Protein AF-A0A4S8PCB2-F1 (afdb_monomer)

Secondary structure (DSSP, 8-state):
--------TT-PPPPPPTT-EEEEEEEEE-TTS-EEEEEEEEETTTTEEEEE-TTS-EEEEEEEES-GGG-EEEEEE-HHHHHHH-HHHHHHHHHHHHHHHHHHHHHHHHHHHHHS--

Structure (mmCIF, N/CA/C/O backbone):
data_AF-A0A4S8PCB2-F1
#
_entry.id   AF-A0A4S8PCB2-F1
#
loop_
_atom_site.group_PDB
_atom_site.id
_atom_site.type_symbol
_atom_site.label_atom_id
_atom_site.label_alt_id
_atom_site.label_comp_id
_atom_site.label_asym_id
_atom_site.label_entity_id
_atom_site.label_seq_id
_atom_site.pdbx_PDB_ins_code
_atom_site.Cartn_x
_atom_site.Cartn_y
_atom_site.Cartn_z
_atom_site.occupancy
_atom_site.B_iso_or_equiv
_atom_site.auth_seq_id
_atom_site.auth_comp_id
_atom_site.auth_asym_id
_atom_site.auth_atom_id
_atom_site.pdbx_PDB_model_num
ATOM 1 N N . MET A 1 1 ? -25.942 21.942 -29.212 1.00 48.72 1 MET A N 1
ATOM 2 C CA . MET A 1 1 ? -25.807 20.503 -28.904 1.00 48.72 1 MET A CA 1
ATOM 3 C C . MET A 1 1 ? -24.641 20.357 -27.943 1.00 48.72 1 MET A C 1
ATOM 5 O O . MET A 1 1 ? -23.501 20.539 -28.349 1.00 48.72 1 MET A O 1
ATOM 9 N N . THR A 1 2 ? -24.924 20.176 -26.658 1.00 42.53 2 THR A N 1
ATOM 10 C CA . THR A 1 2 ? -23.909 20.111 -25.600 1.00 42.53 2 THR A CA 1
ATOM 11 C C . THR A 1 2 ? -23.266 18.727 -25.647 1.00 42.53 2 THR A C 1
ATOM 13 O O . THR A 1 2 ? -23.921 17.738 -25.335 1.00 42.53 2 THR A O 1
ATOM 16 N N . ARG A 1 3 ? -22.010 18.636 -26.101 1.00 43.94 3 ARG A N 1
ATOM 17 C CA . ARG A 1 3 ? -21.194 17.426 -25.938 1.00 43.94 3 ARG A CA 1
ATOM 18 C C . ARG A 1 3 ? -20.902 17.285 -24.447 1.00 43.94 3 ARG A C 1
ATOM 20 O O . ARG A 1 3 ? -20.067 18.011 -23.916 1.00 43.94 3 ARG A O 1
ATOM 27 N N . THR A 1 4 ? -21.611 16.391 -23.771 1.00 54.56 4 THR A N 1
ATOM 28 C CA . THR A 1 4 ? -21.193 15.870 -22.469 1.00 54.56 4 THR A CA 1
ATOM 29 C C . THR A 1 4 ? -19.792 15.281 -22.658 1.00 54.56 4 THR A C 1
ATOM 31 O O . THR A 1 4 ? -19.622 14.486 -23.588 1.00 54.56 4 THR A O 1
ATOM 34 N N . PRO A 1 5 ? -18.771 15.671 -21.876 1.00 50.31 5 PRO A N 1
ATOM 35 C CA . PRO A 1 5 ? -17.498 14.973 -21.932 1.00 50.31 5 PRO A CA 1
ATOM 36 C C . PRO A 1 5 ? -17.757 13.533 -21.484 1.00 50.31 5 PRO A C 1
ATOM 38 O O . PRO A 1 5 ? -18.141 13.294 -20.340 1.00 50.31 5 PRO A O 1
ATOM 41 N N . SER A 1 6 ? -17.622 12.583 -22.410 1.00 43.44 6 SER A N 1
ATOM 42 C CA . SER A 1 6 ? -17.527 11.168 -22.076 1.00 43.44 6 SER A CA 1
ATOM 43 C C . SER A 1 6 ? -16.349 11.034 -21.126 1.00 43.44 6 SER A C 1
ATOM 45 O O . SER A 1 6 ? -15.215 11.299 -21.520 1.00 43.44 6 SER A O 1
ATOM 47 N N . VAL A 1 7 ? -16.626 10.718 -19.864 1.00 52.31 7 VAL A N 1
ATOM 48 C CA . VAL A 1 7 ? -15.589 10.388 -18.892 1.00 52.31 7 VAL A CA 1
ATOM 49 C C . VAL A 1 7 ? -14.880 9.173 -19.468 1.00 52.31 7 VAL A C 1
ATOM 51 O O . VAL A 1 7 ? -15.485 8.111 -19.626 1.00 52.31 7 VAL A O 1
ATOM 54 N N . ASP A 1 8 ? -13.649 9.391 -19.916 1.00 41.81 8 ASP A N 1
ATOM 55 C CA . ASP A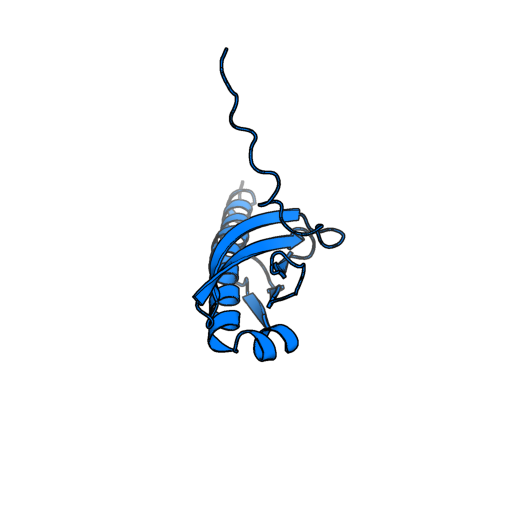 1 8 ? -12.815 8.380 -20.538 1.00 41.81 8 ASP A CA 1
ATOM 56 C C . ASP A 1 8 ? -12.780 7.175 -19.590 1.00 41.81 8 ASP A C 1
ATOM 58 O O . ASP A 1 8 ? -12.291 7.261 -18.465 1.00 41.81 8 ASP A O 1
ATOM 62 N N . SER A 1 9 ? -13.390 6.058 -19.994 1.00 48.94 9 SER A N 1
ATOM 63 C CA . SER A 1 9 ? -13.541 4.851 -19.165 1.00 48.94 9 SER A CA 1
ATOM 64 C C . SER A 1 9 ? -12.214 4.092 -18.997 1.00 48.94 9 SER A C 1
ATOM 66 O O . SER A 1 9 ? -12.191 2.897 -18.715 1.00 48.94 9 SER A O 1
ATOM 68 N N . THR A 1 10 ? -11.093 4.785 -19.192 1.00 53.59 10 THR A N 1
ATOM 69 C CA . THR A 1 10 ? -9.731 4.271 -19.137 1.00 53.59 10 THR A CA 1
ATOM 70 C C . THR A 1 10 ? -9.015 4.614 -17.829 1.00 53.59 10 THR A C 1
ATOM 72 O O . THR A 1 10 ? -7.839 4.303 -17.725 1.00 53.59 10 THR A O 1
ATOM 75 N N . ASP A 1 11 ? -9.674 5.179 -16.812 1.00 59.31 11 ASP A N 1
ATOM 76 C CA . ASP A 1 11 ? -9.097 5.356 -15.458 1.00 59.31 11 ASP A CA 1
ATOM 77 C C . ASP A 1 11 ? -9.791 4.482 -14.395 1.00 59.31 11 ASP A C 1
ATOM 79 O O . ASP A 1 11 ? -9.723 4.753 -13.200 1.00 59.31 11 ASP A O 1
ATOM 83 N N . GLN A 1 12 ? -10.500 3.428 -14.812 1.00 64.12 12 GLN A N 1
ATOM 84 C CA 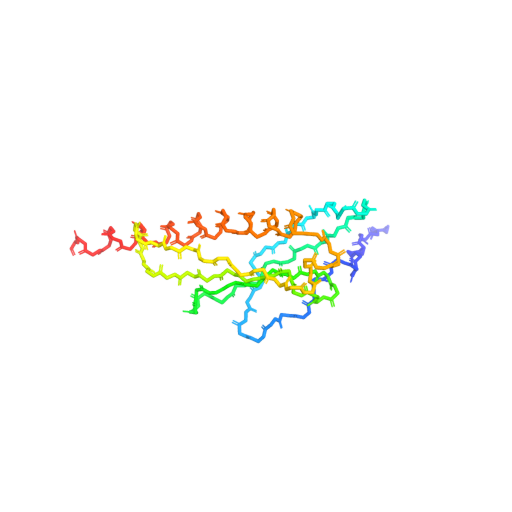. GLN A 1 12 ? -11.146 2.535 -13.855 1.00 64.12 12 GLN A CA 1
ATOM 85 C C . GLN A 1 12 ? -10.084 1.654 -13.168 1.00 64.12 12 GLN A C 1
ATOM 87 O O . GLN A 1 12 ? -9.274 1.034 -13.870 1.00 64.12 12 GLN A O 1
ATOM 92 N N . PRO A 1 13 ? -10.063 1.589 -11.824 1.00 67.94 13 PRO A N 1
ATOM 93 C CA . PRO A 1 13 ? -9.151 0.713 -11.105 1.00 67.94 13 PRO A CA 1
ATOM 94 C C . PRO A 1 13 ? -9.426 -0.763 -11.458 1.00 67.94 13 PRO A C 1
ATOM 96 O O . PRO A 1 13 ? -10.514 -1.086 -11.954 1.00 67.94 13 PRO A O 1
ATOM 99 N N . PRO A 1 14 ? -8.448 -1.664 -11.241 1.00 77.06 14 PRO A N 1
ATOM 100 C CA . PRO A 1 14 ? -8.622 -3.099 -11.431 1.00 77.06 14 PRO A CA 1
ATOM 101 C C . PRO A 1 14 ? -9.827 -3.609 -10.639 1.00 77.06 14 PRO A C 1
ATOM 103 O O . PRO A 1 14 ? -10.331 -2.937 -9.738 1.00 77.06 14 PRO A O 1
ATOM 106 N N . ALA A 1 15 ? -10.287 -4.816 -10.964 1.00 81.81 15 ALA A N 1
ATOM 107 C CA . ALA A 1 15 ? -11.346 -5.440 -10.184 1.00 81.81 15 ALA A CA 1
ATOM 108 C C . ALA A 1 15 ? -10.960 -5.480 -8.686 1.00 81.81 15 ALA A C 1
ATOM 110 O O . ALA A 1 15 ? -9.802 -5.788 -8.377 1.00 81.81 15 ALA A O 1
ATOM 111 N N . PRO A 1 16 ? -11.899 -5.163 -7.773 1.00 83.00 16 PRO A N 1
ATOM 112 C CA . PRO A 1 16 ? -11.660 -5.251 -6.339 1.00 83.00 16 PRO A CA 1
ATOM 113 C C . PRO A 1 16 ? -11.207 -6.663 -5.950 1.00 83.00 16 PRO A C 1
ATOM 115 O O . PRO A 1 16 ? -11.770 -7.640 -6.458 1.00 83.00 16 PRO A O 1
ATOM 118 N N . PRO A 1 17 ? -10.253 -6.794 -5.015 1.00 85.69 17 PRO A N 1
ATOM 119 C CA . PRO A 1 17 ? -10.063 -8.033 -4.274 1.00 85.69 17 PRO A CA 1
ATOM 120 C C . PRO A 1 17 ? -11.359 -8.443 -3.557 1.00 85.69 17 PRO A C 1
ATOM 122 O O . PRO A 1 17 ? -12.172 -7.596 -3.177 1.00 85.69 17 PRO A O 1
ATOM 125 N N . GLU A 1 18 ? -11.561 -9.745 -3.361 1.00 87.19 18 GLU A N 1
ATOM 126 C CA . GLU A 1 18 ? -12.758 -10.260 -2.690 1.00 87.19 18 GLU A CA 1
ATOM 127 C C . GLU A 1 18 ? -12.887 -9.679 -1.272 1.00 87.19 18 GLU A C 1
ATOM 129 O O . GLU A 1 18 ? -11.941 -9.709 -0.487 1.00 87.19 18 GLU A O 1
ATOM 134 N N . GLY A 1 19 ? -14.064 -9.132 -0.951 1.00 87.12 19 GLY A N 1
ATOM 135 C CA . GLY A 1 19 ? -14.342 -8.551 0.366 1.00 87.12 19 GLY A CA 1
ATOM 136 C C . GLY A 1 19 ? -13.678 -7.195 0.641 1.00 87.12 19 GLY A C 1
ATOM 137 O O . GLY A 1 19 ? -13.762 -6.720 1.772 1.00 87.12 19 GLY A O 1
ATOM 138 N N . MET A 1 20 ? -13.049 -6.561 -0.357 1.00 93.12 20 MET A N 1
ATOM 139 C CA . MET A 1 20 ? -12.424 -5.244 -0.211 1.00 93.12 20 MET A CA 1
ATOM 140 C C . MET A 1 20 ? -13.136 -4.165 -1.023 1.00 93.12 20 MET A C 1
ATOM 142 O O . MET A 1 20 ? -13.512 -4.369 -2.176 1.00 93.12 20 MET A O 1
ATOM 146 N N . ASP A 1 21 ? -13.235 -2.976 -0.435 1.00 91.81 21 ASP A N 1
ATOM 147 C CA . ASP A 1 21 ? -13.777 -1.786 -1.085 1.00 91.81 21 ASP A CA 1
ATOM 148 C C . ASP A 1 21 ? -12.654 -0.817 -1.461 1.00 91.81 21 ASP A C 1
ATOM 150 O O . ASP A 1 21 ? -11.648 -0.702 -0.757 1.00 91.81 21 ASP A O 1
ATOM 154 N N . LEU A 1 22 ? -12.823 -0.084 -2.565 1.00 91.31 22 LEU A N 1
ATOM 155 C CA . LEU A 1 22 ? -11.882 0.973 -2.930 1.00 91.31 22 LEU A CA 1
ATOM 156 C C . LEU A 1 22 ? -11.992 2.100 -1.902 1.00 91.31 22 LEU A C 1
ATOM 158 O O . LEU A 1 22 ? -13.038 2.739 -1.788 1.00 91.31 22 LEU A O 1
ATOM 162 N N . ASP A 1 23 ? -10.908 2.379 -1.186 1.00 90.88 23 ASP A N 1
ATOM 163 C CA . ASP A 1 23 ? -10.848 3.528 -0.285 1.00 90.88 23 ASP A CA 1
ATOM 164 C C . ASP A 1 23 ? -10.491 4.803 -1.053 1.00 90.88 23 ASP A C 1
ATOM 166 O O . ASP A 1 23 ? -11.188 5.817 -0.992 1.00 90.88 23 ASP A O 1
ATOM 170 N N . THR A 1 24 ? -9.379 4.762 -1.784 1.00 91.75 24 THR A N 1
ATOM 171 C CA . THR A 1 24 ? -8.851 5.908 -2.524 1.00 91.75 24 THR A CA 1
ATOM 172 C C . THR A 1 24 ? -7.898 5.449 -3.622 1.00 91.75 24 THR A C 1
ATOM 174 O O . THR A 1 24 ? -7.524 4.281 -3.683 1.00 91.75 24 THR A O 1
ATOM 177 N N . GLN A 1 25 ? -7.469 6.373 -4.475 1.00 93.00 25 GLN A N 1
ATOM 178 C CA . GLN A 1 25 ? -6.418 6.136 -5.457 1.00 93.00 25 GLN A CA 1
ATOM 179 C C . GLN A 1 25 ? -5.564 7.393 -5.639 1.00 93.00 25 GLN A C 1
ATOM 181 O O . GLN A 1 25 ? -6.030 8.512 -5.403 1.00 93.00 25 GLN A O 1
ATOM 186 N N . TRP A 1 26 ? -4.305 7.224 -6.037 1.00 94.00 26 TRP A N 1
ATOM 187 C CA . TRP A 1 26 ? -3.417 8.337 -6.381 1.00 94.00 26 TRP A CA 1
ATOM 188 C C . TRP A 1 26 ? -2.517 7.992 -7.561 1.00 94.00 26 TRP A C 1
ATOM 190 O O . TRP A 1 26 ? -2.315 6.830 -7.896 1.00 94.00 26 TRP A O 1
ATOM 200 N N . THR A 1 27 ? -1.947 9.023 -8.176 1.00 93.88 27 THR A N 1
ATOM 201 C CA . THR A 1 27 ? -0.972 8.872 -9.256 1.00 93.88 27 THR A CA 1
ATOM 202 C C . THR A 1 27 ? 0.443 9.093 -8.728 1.00 93.88 27 THR A C 1
ATOM 204 O O . THR A 1 27 ? 0.690 10.069 -8.019 1.00 93.88 27 THR A O 1
ATOM 207 N N . ALA A 1 28 ? 1.378 8.216 -9.094 1.00 92.31 28 ALA A N 1
ATOM 208 C CA . ALA A 1 28 ? 2.802 8.347 -8.788 1.00 92.31 28 ALA A CA 1
ATOM 209 C C . ALA A 1 28 ? 3.657 8.053 -10.028 1.00 92.31 28 ALA A C 1
ATOM 211 O O . ALA A 1 28 ? 3.293 7.220 -10.853 1.00 92.31 28 ALA A O 1
ATOM 212 N N . LEU A 1 29 ? 4.806 8.718 -10.165 1.00 93.50 29 LEU A N 1
ATOM 213 C CA . LEU A 1 29 ? 5.786 8.380 -11.200 1.00 93.50 29 LEU A CA 1
ATOM 214 C C . LEU A 1 29 ? 6.572 7.143 -10.770 1.00 93.50 29 LEU A C 1
ATOM 216 O O . LEU A 1 29 ? 7.175 7.156 -9.698 1.00 93.50 29 LEU A O 1
ATOM 220 N N . THR A 1 30 ? 6.567 6.097 -11.592 1.00 91.31 30 THR A N 1
ATOM 221 C CA . THR A 1 30 ? 7.438 4.923 -11.441 1.00 91.31 30 THR A CA 1
ATOM 222 C C . THR A 1 30 ? 8.906 5.312 -11.661 1.00 91.31 30 THR A C 1
ATOM 224 O O . THR A 1 30 ? 9.178 6.364 -12.251 1.00 91.31 30 THR A O 1
ATOM 227 N N . PRO A 1 31 ? 9.884 4.480 -11.251 1.00 90.56 31 PRO A N 1
ATOM 228 C CA . PRO A 1 31 ? 11.302 4.787 -11.474 1.00 90.56 31 PRO A CA 1
ATOM 229 C C . PRO A 1 31 ? 11.682 4.940 -12.950 1.00 90.56 31 PRO A C 1
ATOM 231 O O . PRO A 1 31 ? 12.648 5.623 -13.270 1.00 90.56 31 PRO A O 1
ATOM 234 N N . VAL A 1 32 ? 10.910 4.332 -13.854 1.00 90.56 32 VAL A N 1
ATOM 235 C CA . VAL A 1 32 ? 11.094 4.454 -15.308 1.00 90.56 32 VAL A CA 1
ATOM 236 C C . VAL A 1 32 ? 10.412 5.699 -15.896 1.00 90.56 32 VAL A C 1
ATOM 238 O O . VAL A 1 32 ? 10.379 5.868 -17.111 1.00 90.56 32 VAL A O 1
ATOM 241 N N . GLY A 1 33 ? 9.867 6.584 -15.05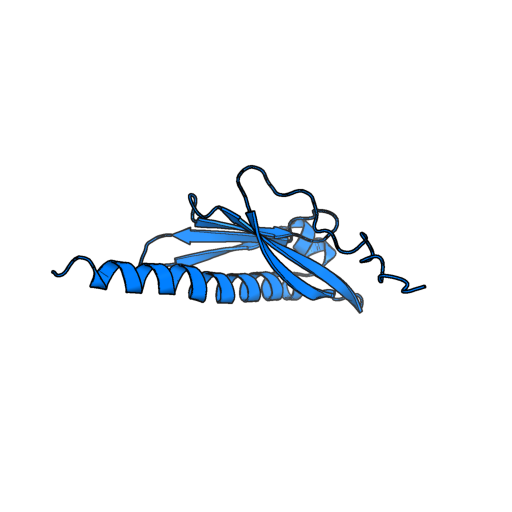2 1.00 89.50 33 GLY A N 1
ATOM 242 C CA . GLY A 1 33 ? 9.274 7.861 -15.460 1.00 89.50 33 GLY A CA 1
ATOM 243 C C . GLY A 1 33 ? 7.840 7.763 -15.984 1.00 89.50 33 GLY A C 1
ATOM 244 O O . GLY A 1 33 ? 7.340 8.720 -16.572 1.00 89.50 33 GLY A O 1
ATOM 245 N N . VAL A 1 34 ? 7.164 6.632 -15.775 1.00 89.38 34 VAL A N 1
ATOM 246 C CA . VAL A 1 34 ? 5.780 6.418 -16.221 1.00 89.38 34 VAL A CA 1
ATOM 247 C C . VAL A 1 34 ? 4.821 6.715 -15.073 1.00 89.38 34 VAL A C 1
ATOM 249 O O . VAL A 1 34 ? 5.029 6.255 -13.954 1.00 89.38 34 VAL A O 1
ATOM 252 N N . ALA A 1 35 ? 3.755 7.470 -15.329 1.00 89.06 35 ALA A N 1
ATOM 253 C CA . ALA A 1 35 ? 2.715 7.699 -14.331 1.00 89.06 35 ALA A CA 1
ATOM 254 C C . ALA A 1 35 ? 1.888 6.419 -14.109 1.00 89.06 35 ALA A C 1
ATOM 256 O O . ALA A 1 35 ? 1.307 5.879 -15.048 1.00 89.06 35 ALA A O 1
ATOM 257 N N . ALA A 1 36 ? 1.818 5.957 -12.863 1.00 89.81 36 ALA A N 1
ATOM 258 C CA . ALA A 1 36 ? 1.022 4.818 -12.426 1.00 89.81 36 ALA A CA 1
ATOM 259 C C . ALA A 1 36 ? -0.131 5.283 -11.531 1.00 89.81 36 ALA A C 1
ATOM 261 O O . ALA A 1 36 ? 0.077 6.086 -10.619 1.00 89.81 36 ALA A O 1
ATOM 262 N N . ASN A 1 37 ? -1.337 4.770 -11.785 1.00 91.38 37 ASN A N 1
ATOM 263 C CA . ASN A 1 37 ? -2.487 4.915 -10.893 1.00 91.38 37 ASN A CA 1
ATOM 264 C C . ASN A 1 37 ? -2.468 3.764 -9.877 1.00 91.38 37 ASN A C 1
ATOM 266 O O . ASN A 1 37 ? -2.334 2.598 -10.258 1.00 91.38 37 ASN A O 1
ATOM 270 N N . ILE A 1 38 ? -2.549 4.122 -8.601 1.00 93.38 38 ILE A N 1
ATOM 271 C CA . ILE A 1 38 ? -2.363 3.240 -7.458 1.00 93.38 38 ILE A CA 1
ATOM 272 C C . ILE A 1 38 ? -3.642 3.270 -6.612 1.00 93.38 38 ILE A C 1
ATOM 274 O O . ILE A 1 38 ? -3.803 4.174 -5.783 1.00 93.38 38 ILE A O 1
ATOM 278 N N . PRO A 1 39 ? -4.576 2.326 -6.817 1.00 94.31 39 PRO A N 1
ATOM 279 C CA . PRO A 1 39 ? -5.695 2.096 -5.909 1.00 94.31 39 PRO A CA 1
ATOM 280 C C . PRO A 1 39 ? -5.252 1.515 -4.560 1.00 94.31 39 PRO A C 1
ATOM 282 O O . PRO A 1 39 ? -4.398 0.628 -4.478 1.00 94.31 39 PRO A O 1
ATOM 285 N N . LEU A 1 40 ? -5.917 1.980 -3.505 1.00 94.38 40 LEU A N 1
ATOM 286 C CA . LEU A 1 40 ? -5.901 1.408 -2.165 1.00 94.38 40 LEU A CA 1
ATOM 287 C C . LEU A 1 40 ? -7.249 0.742 -1.897 1.00 94.38 40 LEU A C 1
ATOM 289 O O . LEU A 1 40 ? -8.274 1.417 -1.785 1.00 94.38 40 LEU A O 1
ATOM 293 N N . TRP A 1 41 ? -7.216 -0.575 -1.765 1.00 94.81 41 TRP A N 1
ATOM 294 C CA . TRP A 1 41 ? -8.345 -1.409 -1.381 1.00 94.81 41 TRP A CA 1
ATOM 295 C C . TRP A 1 41 ? -8.301 -1.661 0.118 1.00 94.81 41 TRP A C 1
ATOM 297 O O . TRP A 1 41 ? -7.227 -1.875 0.673 1.00 94.81 41 TRP A O 1
ATOM 307 N N . GLU A 1 42 ? -9.448 -1.623 0.781 1.00 94.81 42 GLU A N 1
ATOM 308 C CA . GLU A 1 42 ? -9.563 -1.759 2.228 1.00 94.81 42 GLU A CA 1
ATOM 309 C C . GLU A 1 42 ? -10.607 -2.821 2.580 1.00 94.81 42 GLU A C 1
ATOM 311 O O . GLU A 1 42 ? -11.757 -2.740 2.152 1.00 94.81 42 GLU A O 1
ATOM 316 N N . ASP A 1 43 ? -10.228 -3.761 3.443 1.00 93.31 43 ASP A N 1
ATOM 317 C CA . ASP A 1 43 ? -11.163 -4.538 4.249 1.00 93.31 43 ASP A CA 1
ATOM 318 C C . ASP A 1 43 ? -11.261 -3.895 5.638 1.00 93.31 43 ASP A C 1
ATOM 320 O O . ASP A 1 43 ? -10.367 -4.008 6.488 1.00 93.31 43 ASP A O 1
ATOM 324 N N . ARG A 1 44 ? -12.379 -3.211 5.890 1.00 85.38 44 ARG A N 1
ATOM 325 C CA . ARG A 1 44 ? -12.639 -2.552 7.180 1.00 85.38 44 ARG A CA 1
ATOM 326 C C . ARG A 1 44 ? -12.861 -3.537 8.319 1.00 85.38 44 ARG A C 1
ATOM 328 O O . ARG A 1 44 ? -12.579 -3.195 9.469 1.00 85.38 44 ARG A O 1
ATOM 335 N N . SER A 1 45 ? -13.380 -4.722 8.013 1.00 85.38 45 SER A N 1
ATOM 336 C CA . SER A 1 45 ? -13.685 -5.759 8.997 1.00 85.38 45 SER A CA 1
ATOM 337 C C . SER A 1 45 ? -12.402 -6.437 9.462 1.00 85.38 45 SER A C 1
ATOM 339 O O . SER A 1 45 ? -12.174 -6.557 10.665 1.00 85.38 45 SER A O 1
ATOM 341 N N . ALA A 1 46 ? -11.530 -6.798 8.520 1.00 86.12 46 ALA A N 1
ATOM 342 C CA . ALA A 1 46 ? -10.226 -7.390 8.812 1.00 86.12 46 ALA A CA 1
ATOM 343 C C . ALA A 1 46 ? -9.150 -6.357 9.190 1.00 86.12 46 ALA A C 1
ATOM 345 O O . ALA A 1 46 ? -8.073 -6.740 9.644 1.00 86.12 46 ALA A O 1
ATOM 346 N N . ARG A 1 47 ? -9.425 -5.053 9.016 1.00 88.38 47 ARG A N 1
ATOM 347 C CA . ARG A 1 47 ? -8.439 -3.961 9.142 1.00 88.38 47 ARG A CA 1
ATOM 348 C C . ARG A 1 47 ? -7.184 -4.241 8.317 1.00 88.38 47 ARG A C 1
ATOM 350 O O . ARG A 1 47 ? -6.047 -4.095 8.780 1.00 88.38 47 ARG A O 1
ATOM 357 N N . ALA A 1 48 ? -7.422 -4.663 7.087 1.00 93.25 48 ALA A N 1
ATOM 358 C CA . ALA A 1 48 ? -6.403 -4.950 6.102 1.00 93.25 48 ALA A CA 1
ATOM 359 C C . ALA A 1 48 ? -6.594 -4.030 4.902 1.00 93.25 48 ALA A C 1
ATOM 361 O O . ALA A 1 48 ? -7.692 -3.539 4.639 1.00 93.25 48 ALA A O 1
ATOM 362 N N . ALA A 1 49 ? -5.513 -3.776 4.185 1.00 95.56 49 ALA A N 1
ATOM 363 C CA . ALA A 1 49 ? -5.554 -3.028 2.953 1.00 95.56 49 ALA A CA 1
ATOM 364 C C . ALA A 1 49 ? -4.527 -3.564 1.962 1.00 95.56 49 ALA A C 1
ATOM 366 O O . ALA A 1 49 ? -3.435 -3.993 2.345 1.00 95.56 49 ALA A O 1
ATOM 367 N N . GLU A 1 50 ? -4.872 -3.488 0.686 1.00 96.12 50 GLU A N 1
ATOM 368 C CA . GLU A 1 50 ? -4.009 -3.849 -0.428 1.00 96.12 50 GLU A CA 1
ATOM 369 C C . GLU A 1 50 ? -3.783 -2.642 -1.320 1.00 96.12 50 GLU A C 1
ATOM 371 O O . GLU A 1 50 ? -4.706 -1.896 -1.649 1.00 96.12 50 GLU A O 1
ATOM 376 N N . ILE A 1 51 ? -2.538 -2.469 -1.742 1.00 94.50 51 ILE A N 1
ATOM 377 C CA . ILE A 1 51 ? -2.159 -1.435 -2.693 1.00 94.50 51 ILE A CA 1
ATOM 378 C C . ILE A 1 51 ? -1.799 -2.144 -3.980 1.00 94.50 51 ILE A C 1
ATOM 380 O O . ILE A 1 51 ? -0.924 -3.012 -3.988 1.00 94.50 51 ILE A O 1
ATOM 384 N N . ARG A 1 52 ? -2.465 -1.775 -5.065 1.00 93.88 52 ARG A N 1
ATOM 385 C CA . ARG A 1 52 ? -2.265 -2.412 -6.364 1.00 93.88 52 ARG A CA 1
ATOM 386 C C . ARG A 1 52 ? -1.938 -1.376 -7.422 1.00 93.88 52 ARG A C 1
ATOM 388 O O . ARG A 1 52 ? -2.192 -0.191 -7.235 1.00 93.88 52 ARG A O 1
ATOM 395 N N . LEU A 1 53 ? -1.375 -1.831 -8.528 1.00 90.62 53 LEU A N 1
ATOM 396 C CA . LEU A 1 53 ? -1.299 -1.085 -9.773 1.00 90.62 53 LEU A CA 1
ATOM 397 C C . LEU A 1 53 ? -2.562 -1.292 -10.600 1.00 90.62 53 LEU A C 1
ATOM 399 O O . LEU A 1 53 ? -3.380 -2.175 -10.336 1.00 90.62 53 LEU A O 1
ATOM 403 N N . ARG A 1 54 ? -2.710 -0.468 -11.637 1.00 79.06 54 ARG A N 1
ATOM 404 C CA . ARG A 1 54 ? -3.841 -0.529 -12.565 1.00 79.06 54 ARG A CA 1
ATOM 405 C C . ARG A 1 54 ? -4.011 -1.894 -13.243 1.00 79.06 54 ARG A C 1
ATOM 407 O O . ARG A 1 54 ? -5.137 -2.312 -13.488 1.00 79.06 54 ARG A O 1
ATOM 414 N N . ASP A 1 55 ? -2.914 -2.559 -13.573 1.00 81.56 55 ASP A N 1
ATOM 415 C CA . ASP A 1 55 ? -2.907 -3.900 -14.173 1.00 81.56 55 ASP A CA 1
ATOM 416 C C . ASP A 1 55 ? -3.273 -5.014 -13.174 1.00 81.56 55 ASP A C 1
ATOM 418 O O . ASP A 1 55 ? -3.399 -6.174 -13.559 1.00 81.56 55 ASP A O 1
ATOM 422 N N . GLY A 1 56 ? -3.497 -4.660 -11.904 1.00 83.56 56 GLY A N 1
ATOM 423 C CA . GLY A 1 56 ? -3.841 -5.578 -10.828 1.00 83.56 56 GLY A CA 1
ATOM 424 C C . GLY A 1 56 ? -2.637 -6.099 -10.046 1.00 83.56 56 GLY A C 1
ATOM 425 O O . GLY A 1 56 ? -2.860 -6.812 -9.060 1.00 83.56 56 GLY A O 1
ATOM 426 N N . ALA A 1 57 ? -1.405 -5.732 -10.426 1.00 90.56 57 ALA A N 1
ATOM 427 C CA . ALA A 1 57 ? -0.197 -6.141 -9.719 1.00 90.56 57 ALA A CA 1
ATOM 428 C C . ALA A 1 57 ? -0.202 -5.610 -8.280 1.00 90.56 57 ALA A C 1
ATOM 430 O O . ALA A 1 57 ? -0.485 -4.437 -8.030 1.00 90.56 57 ALA A O 1
ATOM 431 N N . LEU A 1 58 ? 0.084 -6.484 -7.316 1.00 95.12 58 LEU A N 1
ATOM 432 C CA . LEU A 1 58 ? 0.143 -6.127 -5.904 1.00 95.12 58 LEU A CA 1
ATOM 433 C C . LEU A 1 58 ? 1.465 -5.416 -5.615 1.00 95.12 58 LEU A C 1
ATOM 435 O O . LEU A 1 58 ? 2.521 -5.972 -5.868 1.00 95.12 58 LEU A O 1
ATOM 439 N N . LEU A 1 59 ? 1.413 -4.208 -5.052 1.00 95.19 59 LEU A N 1
ATOM 440 C CA . LEU A 1 59 ? 2.603 -3.513 -4.546 1.00 95.19 59 LEU A CA 1
ATOM 441 C C . LEU A 1 59 ? 2.926 -3.936 -3.112 1.00 95.19 59 LEU A C 1
ATOM 443 O O . LEU A 1 59 ? 4.085 -3.993 -2.702 1.00 95.19 59 LEU A O 1
ATOM 447 N N . GLY A 1 60 ? 1.886 -4.215 -2.333 1.00 96.56 60 GLY A N 1
ATOM 448 C CA . GLY A 1 60 ? 2.019 -4.718 -0.979 1.00 96.56 60 GLY A CA 1
ATOM 449 C C . GLY A 1 60 ? 0.745 -4.559 -0.170 1.00 96.56 60 GLY A C 1
ATOM 450 O O . GLY A 1 60 ? -0.284 -4.077 -0.653 1.00 96.56 60 GLY A O 1
ATOM 451 N N . THR A 1 61 ? 0.834 -4.968 1.088 1.00 96.81 61 THR A N 1
ATOM 452 C CA . THR A 1 61 ? -0.291 -4.991 2.015 1.00 96.81 61 THR A CA 1
ATOM 453 C C . THR A 1 61 ? 0.006 -4.183 3.270 1.00 96.81 61 THR A C 1
ATOM 455 O O . THR A 1 61 ? 1.153 -4.016 3.702 1.00 96.81 61 THR A O 1
ATOM 458 N N . VAL A 1 62 ? -1.064 -3.658 3.860 1.00 95.69 62 VAL A N 1
ATOM 459 C CA . VAL A 1 62 ? -1.050 -2.992 5.158 1.00 95.69 62 VAL A CA 1
ATOM 460 C C . VAL A 1 62 ? -2.029 -3.713 6.065 1.00 95.69 62 VAL A C 1
ATOM 462 O O . VAL A 1 62 ? -3.194 -3.874 5.721 1.00 95.69 62 VAL A O 1
ATOM 465 N N . THR A 1 63 ? -1.579 -4.122 7.244 1.00 94.75 63 THR A N 1
ATOM 466 C CA . THR A 1 63 ? -2.450 -4.737 8.253 1.00 94.75 63 THR A CA 1
ATOM 467 C C . THR A 1 63 ? -2.385 -3.943 9.543 1.00 94.75 63 THR A C 1
ATOM 469 O O . THR A 1 63 ? -1.318 -3.460 9.936 1.00 94.75 63 THR A O 1
ATOM 472 N N . ALA A 1 64 ? -3.529 -3.787 10.202 1.00 91.81 64 ALA A N 1
ATOM 473 C CA . ALA A 1 64 ? -3.613 -3.164 11.511 1.00 91.81 64 ALA A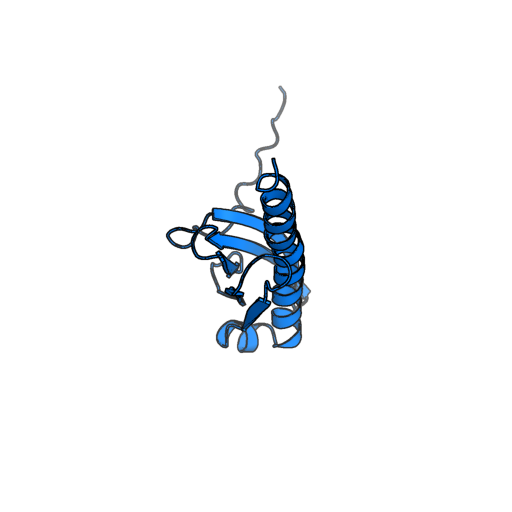 CA 1
ATOM 474 C C . ALA A 1 64 ? -3.729 -4.223 12.605 1.00 91.81 64 ALA A C 1
ATOM 476 O O . ALA A 1 64 ? -4.592 -5.096 12.556 1.00 91.81 64 ALA A O 1
ATOM 477 N N . THR A 1 65 ? -2.916 -4.086 13.645 1.00 89.44 65 THR A N 1
ATOM 478 C CA . THR A 1 65 ? -3.079 -4.817 14.902 1.00 89.44 65 THR A CA 1
ATOM 479 C C . THR A 1 65 ? -3.322 -3.837 16.048 1.00 89.44 65 THR A C 1
ATOM 481 O O . THR A 1 65 ? -2.891 -2.684 16.011 1.00 89.44 65 THR A O 1
ATOM 484 N N . GLY A 1 66 ? -4.067 -4.272 17.066 1.00 84.88 66 GLY A N 1
ATOM 485 C CA . GLY A 1 66 ? -4.479 -3.408 18.177 1.00 84.88 66 GLY A CA 1
ATOM 486 C C . GLY A 1 66 ? -5.628 -2.451 17.827 1.00 84.88 66 GLY A C 1
ATOM 487 O O . GLY A 1 66 ? -6.279 -2.563 16.787 1.00 84.88 66 GLY A O 1
ATOM 488 N N . ALA A 1 67 ? -5.921 -1.519 18.733 1.00 76.62 67 ALA A N 1
ATOM 489 C CA . ALA A 1 67 ? -6.964 -0.505 18.581 1.00 7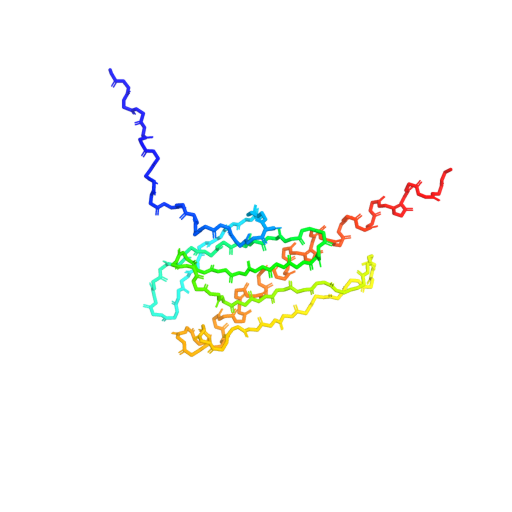6.62 67 ALA A CA 1
ATOM 490 C C . ALA A 1 67 ? -6.591 0.770 19.352 1.00 76.62 67 ALA A C 1
ATOM 492 O O . ALA A 1 67 ? -5.760 0.722 20.261 1.00 76.62 67 ALA A O 1
ATOM 493 N N . GLY A 1 68 ? -7.213 1.903 19.007 1.00 71.00 68 GLY A N 1
ATOM 494 C CA . GLY A 1 68 ? -6.993 3.133 19.765 1.00 71.00 68 GLY A CA 1
ATOM 495 C C . GLY A 1 68 ? -5.557 3.634 19.677 1.00 71.00 68 GLY A C 1
ATOM 496 O O . GLY A 1 68 ? -4.951 3.567 18.603 1.00 71.00 68 GLY A O 1
ATOM 497 N N . PRO A 1 69 ? -5.002 4.133 20.790 1.00 73.19 69 PRO A N 1
ATOM 498 C CA . PRO A 1 69 ? -3.630 4.626 20.827 1.00 73.19 69 PRO A CA 1
ATOM 499 C C . PRO A 1 69 ? -2.586 3.517 20.611 1.00 73.19 69 PRO A C 1
ATOM 501 O O . PRO A 1 69 ? -1.429 3.820 20.341 1.00 73.19 69 PRO A O 1
ATOM 504 N N . SER A 1 70 ? -2.981 2.241 20.693 1.00 82.12 70 SER A N 1
ATOM 505 C CA . SER A 1 70 ? -2.113 1.078 20.465 1.00 82.12 70 SER A CA 1
ATOM 506 C C . SER A 1 70 ? -2.235 0.495 19.053 1.00 82.12 70 SER A C 1
ATOM 508 O O . SER A 1 70 ? -1.819 -0.639 18.826 1.00 82.12 70 SER A O 1
ATOM 510 N N . LEU A 1 71 ? -2.834 1.226 18.107 1.00 85.06 71 LEU A N 1
ATOM 511 C CA . LEU A 1 71 ? -2.923 0.792 16.716 1.00 85.06 71 LEU A CA 1
ATOM 512 C C . LEU A 1 71 ? -1.524 0.722 16.080 1.00 85.06 71 LEU A C 1
ATOM 514 O O . LEU A 1 71 ? -0.843 1.737 15.935 1.00 85.06 71 LEU A O 1
ATOM 518 N N . VAL A 1 72 ? -1.125 -0.469 15.641 1.00 89.44 72 VAL A N 1
ATOM 519 C CA . VAL A 1 72 ? 0.135 -0.715 14.932 1.00 89.44 72 VAL A CA 1
ATOM 520 C C . VAL A 1 72 ? -0.171 -1.096 13.489 1.00 89.44 72 VAL A C 1
ATOM 522 O O . VAL A 1 72 ? -0.980 -1.984 13.239 1.00 89.44 72 VAL A O 1
ATOM 525 N N . LEU A 1 73 ? 0.484 -0.426 12.536 1.00 91.38 73 LEU A N 1
ATOM 526 C CA . LEU A 1 73 ? 0.360 -0.726 11.107 1.00 91.38 73 LEU A CA 1
ATOM 527 C C . LEU A 1 73 ? 1.610 -1.431 10.595 1.00 91.38 73 LEU A C 1
ATOM 529 O O . LEU A 1 73 ? 2.689 -0.818 10.537 1.00 91.38 73 LEU A O 1
ATOM 533 N N . ASN A 1 74 ? 1.435 -2.684 10.190 1.00 94.12 74 ASN A N 1
ATOM 534 C CA . ASN A 1 74 ? 2.468 -3.521 9.598 1.00 94.12 74 ASN A CA 1
ATOM 535 C C . ASN A 1 74 ? 2.404 -3.410 8.075 1.00 94.12 74 ASN A C 1
ATOM 537 O O . ASN A 1 74 ? 1.321 -3.439 7.493 1.00 94.12 74 ASN A O 1
ATOM 541 N N . LEU A 1 75 ? 3.571 -3.261 7.454 1.00 95.00 75 LEU A N 1
ATOM 542 C CA . LEU A 1 75 ? 3.745 -3.154 6.009 1.00 95.00 75 LEU A CA 1
ATOM 543 C C . LEU A 1 75 ? 4.410 -4.427 5.500 1.00 95.00 75 LEU A C 1
ATOM 545 O O . LEU A 1 75 ? 5.453 -4.806 6.030 1.00 95.00 75 LEU A O 1
ATOM 549 N N . VAL A 1 76 ? 3.844 -5.040 4.466 1.00 96.56 76 VAL A N 1
ATOM 550 C CA . VAL A 1 76 ? 4.467 -6.163 3.758 1.00 96.56 76 VAL A CA 1
ATOM 551 C C . VAL A 1 76 ? 4.578 -5.785 2.291 1.00 96.56 76 VAL A C 1
ATOM 553 O O . VAL A 1 76 ? 3.571 -5.509 1.645 1.00 96.56 76 VAL A O 1
ATOM 556 N N . LEU A 1 77 ? 5.806 -5.727 1.782 1.00 96.31 77 LEU A N 1
ATOM 557 C CA . LEU A 1 77 ? 6.073 -5.432 0.379 1.00 96.31 77 LEU A CA 1
ATOM 558 C C . LEU A 1 77 ? 5.896 -6.697 -0.455 1.00 96.31 77 LEU A C 1
ATOM 560 O O . LEU A 1 77 ? 6.277 -7.784 -0.017 1.00 96.31 77 LEU A O 1
ATOM 564 N N . ASP A 1 78 ? 5.366 -6.540 -1.663 1.00 97.50 78 ASP A N 1
ATOM 565 C CA . ASP A 1 78 ? 5.362 -7.617 -2.643 1.00 97.50 78 ASP A CA 1
ATOM 566 C C . ASP A 1 78 ? 6.745 -7.745 -3.301 1.00 97.50 78 ASP A C 1
ATOM 568 O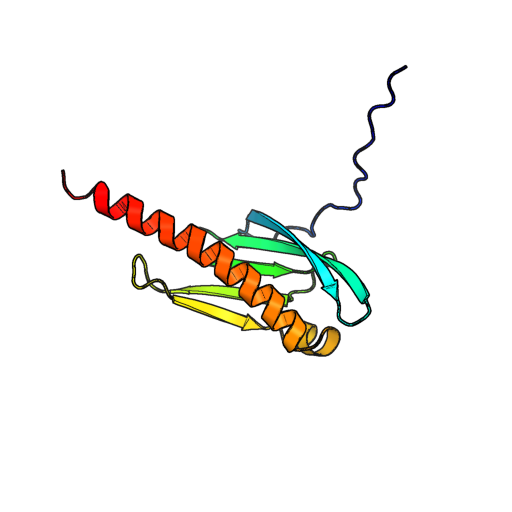 O . ASP A 1 78 ? 7.331 -6.763 -3.764 1.00 97.50 78 ASP A O 1
ATOM 572 N N . THR A 1 79 ? 7.299 -8.957 -3.320 1.00 94.88 79 THR A N 1
ATOM 573 C CA . THR A 1 79 ? 8.658 -9.196 -3.824 1.00 94.88 79 THR A CA 1
ATOM 574 C C . THR A 1 79 ? 8.761 -9.059 -5.341 1.00 94.88 79 THR A C 1
ATOM 576 O O . THR A 1 79 ? 9.829 -8.688 -5.832 1.00 94.88 79 THR A O 1
ATOM 579 N N . VAL A 1 80 ? 7.677 -9.312 -6.083 1.00 94.44 80 VAL A N 1
ATOM 580 C CA . VAL A 1 80 ? 7.628 -9.130 -7.540 1.00 94.44 80 VAL A CA 1
ATOM 581 C C . VAL A 1 80 ? 7.612 -7.641 -7.858 1.00 94.44 80 VAL A C 1
ATOM 583 O O . VAL A 1 80 ? 8.459 -7.175 -8.616 1.00 94.44 80 VAL A O 1
ATOM 586 N N . ALA A 1 81 ? 6.760 -6.865 -7.187 1.00 94.12 81 ALA A N 1
ATOM 587 C CA . ALA A 1 81 ? 6.743 -5.413 -7.352 1.00 94.12 81 ALA A CA 1
ATOM 588 C C . ALA A 1 81 ? 8.079 -4.760 -6.971 1.00 94.12 81 ALA A C 1
ATOM 590 O O . ALA A 1 81 ? 8.517 -3.817 -7.630 1.00 94.12 81 ALA A O 1
ATOM 591 N N . VAL A 1 82 ? 8.757 -5.256 -5.929 1.00 95.44 82 VAL A N 1
ATOM 592 C CA . VAL A 1 82 ? 10.106 -4.790 -5.565 1.00 95.44 82 VAL A CA 1
ATOM 593 C C . VAL A 1 82 ? 11.117 -5.096 -6.670 1.00 95.44 82 VAL A C 1
ATOM 595 O O . VAL A 1 82 ? 11.950 -4.243 -6.974 1.00 95.44 82 VAL A O 1
ATOM 598 N N . ALA A 1 83 ? 11.044 -6.271 -7.295 1.00 94.38 83 ALA A N 1
ATOM 599 C CA . ALA A 1 83 ? 11.923 -6.620 -8.406 1.00 94.38 83 ALA A CA 1
ATOM 600 C C . ALA A 1 83 ? 11.662 -5.758 -9.657 1.00 94.38 83 ALA A C 1
ATOM 602 O O . ALA A 1 83 ? 12.608 -5.382 -10.348 1.00 94.38 83 ALA A O 1
ATOM 603 N N . GLU A 1 84 ? 10.403 -5.417 -9.936 1.00 93.44 84 GLU A N 1
ATOM 604 C CA . GLU A 1 84 ? 10.000 -4.672 -11.138 1.00 93.44 84 GLU A CA 1
ATOM 605 C C . GLU A 1 84 ? 10.136 -3.150 -10.998 1.00 93.44 84 GLU A C 1
ATOM 607 O O . GLU A 1 84 ? 10.484 -2.453 -11.955 1.00 93.44 84 GLU A O 1
ATOM 612 N N . HIS A 1 85 ? 9.863 -2.615 -9.809 1.00 93.06 85 HIS A N 1
ATOM 613 C CA . HIS A 1 85 ? 9.778 -1.174 -9.559 1.00 93.06 85 HIS A CA 1
ATOM 614 C C . HIS A 1 85 ? 10.762 -0.672 -8.501 1.00 93.06 85 HIS A C 1
ATOM 616 O O . HIS A 1 85 ? 10.799 0.522 -8.223 1.00 93.06 85 HIS A O 1
ATOM 622 N N . GLY A 1 86 ? 11.578 -1.544 -7.919 1.00 95.12 86 GLY A N 1
ATOM 623 C CA . GLY A 1 86 ? 12.556 -1.172 -6.904 1.00 95.12 86 GLY A CA 1
ATOM 624 C C . GLY A 1 86 ? 11.947 -0.957 -5.516 1.00 95.12 86 GLY A C 1
ATOM 625 O O . GLY A 1 86 ? 10.860 -0.399 -5.340 1.00 95.12 86 GLY A O 1
ATOM 626 N N . GLU A 1 87 ? 12.700 -1.372 -4.499 1.00 95.81 87 GLU A N 1
ATOM 627 C CA . GLU A 1 87 ? 12.266 -1.352 -3.100 1.00 95.81 87 GLU A CA 1
ATOM 628 C C . GLU A 1 87 ? 11.917 0.054 -2.599 1.00 95.81 87 GLU A C 1
ATOM 630 O O . GLU A 1 87 ? 10.899 0.231 -1.929 1.00 95.81 87 GLU A O 1
ATOM 635 N N . ASP A 1 88 ? 12.712 1.064 -2.957 1.00 96.25 88 ASP A N 1
ATOM 636 C CA . ASP A 1 88 ? 12.504 2.446 -2.510 1.00 96.25 88 ASP A CA 1
ATOM 637 C C . ASP A 1 88 ? 11.162 3.004 -2.983 1.00 96.25 88 ASP A C 1
ATOM 639 O O . ASP A 1 88 ? 10.422 3.641 -2.222 1.00 96.25 88 ASP A O 1
ATOM 643 N N . TRP A 1 89 ? 10.826 2.743 -4.246 1.00 95.69 89 TRP A N 1
ATOM 644 C CA . TRP A 1 89 ? 9.589 3.230 -4.828 1.00 95.69 89 TRP A CA 1
ATOM 645 C C . TRP A 1 89 ? 8.382 2.528 -4.212 1.00 95.69 89 TRP A C 1
ATOM 647 O O . TRP A 1 89 ? 7.461 3.212 -3.759 1.00 95.69 89 TRP A O 1
ATOM 657 N N . VAL A 1 90 ? 8.416 1.194 -4.114 1.00 96.12 90 VAL A N 1
ATOM 658 C CA . VAL A 1 90 ? 7.350 0.391 -3.491 1.00 96.12 90 V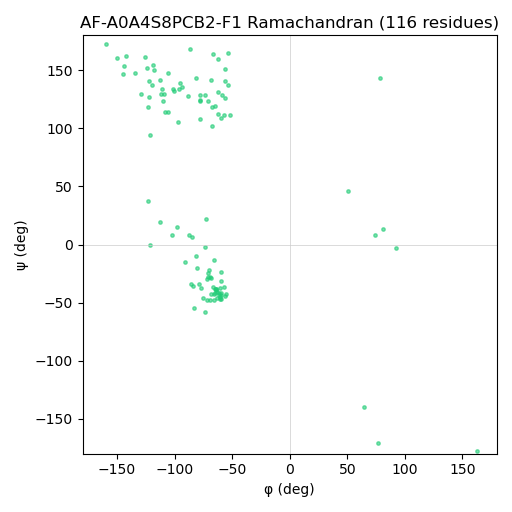AL A CA 1
ATOM 659 C C . VAL A 1 90 ? 7.159 0.793 -2.025 1.00 96.12 90 VAL A C 1
ATOM 661 O O . VAL A 1 90 ? 6.041 1.096 -1.600 1.00 96.12 90 VAL A O 1
ATOM 664 N N . THR A 1 91 ? 8.250 0.914 -1.263 1.00 96.06 91 THR A N 1
ATOM 665 C CA . THR A 1 91 ? 8.235 1.383 0.132 1.00 96.06 91 THR A CA 1
ATOM 666 C C . THR A 1 91 ? 7.573 2.752 0.262 1.00 96.06 91 THR A C 1
ATOM 668 O O . THR A 1 91 ? 6.790 2.973 1.189 1.00 96.06 91 THR A O 1
ATOM 671 N N . SER A 1 92 ? 7.866 3.681 -0.651 1.00 96.25 92 SER A N 1
ATOM 672 C CA . SER A 1 92 ? 7.259 5.015 -0.657 1.00 96.25 92 SER A CA 1
ATOM 673 C C . SER A 1 92 ? 5.733 4.945 -0.801 1.00 96.25 92 SER A C 1
ATOM 675 O O . SER A 1 92 ? 5.012 5.582 -0.026 1.00 96.25 92 SER A O 1
ATOM 677 N N . GLN A 1 93 ? 5.226 4.092 -1.700 1.00 96.12 93 GLN A N 1
ATOM 678 C CA . GLN A 1 93 ? 3.780 3.916 -1.893 1.00 96.12 93 GLN A CA 1
ATOM 679 C C . GLN A 1 93 ? 3.111 3.294 -0.661 1.00 96.12 93 GLN A C 1
ATOM 681 O O . GLN A 1 93 ? 2.069 3.774 -0.208 1.00 96.12 93 GLN A O 1
ATOM 686 N N . LEU A 1 94 ? 3.742 2.285 -0.049 1.00 95.12 94 LEU A N 1
ATOM 687 C CA . LEU A 1 94 ? 3.240 1.670 1.185 1.00 95.12 94 LEU A CA 1
ATOM 688 C C . LEU A 1 94 ? 3.243 2.648 2.365 1.00 95.12 94 LEU A C 1
ATOM 690 O O . LEU A 1 94 ? 2.302 2.662 3.161 1.00 95.12 94 LEU A O 1
ATOM 694 N N . ARG A 1 95 ? 4.264 3.505 2.488 1.00 94.75 95 ARG A N 1
ATOM 695 C CA . ARG A 1 95 ? 4.300 4.555 3.520 1.00 94.75 95 ARG A CA 1
ATOM 696 C C . ARG A 1 95 ? 3.179 5.574 3.330 1.00 94.75 95 ARG A C 1
ATOM 698 O O . ARG A 1 95 ? 2.568 5.980 4.320 1.00 94.75 95 ARG A O 1
ATOM 705 N N . HIS A 1 96 ? 2.876 5.949 2.088 1.00 94.06 96 HIS A N 1
ATOM 706 C CA . HIS A 1 96 ? 1.761 6.846 1.776 1.00 94.06 96 HIS A CA 1
ATOM 707 C C . HIS A 1 96 ? 0.412 6.237 2.171 1.00 94.06 96 HIS A C 1
ATOM 709 O O . HIS A 1 96 ? -0.381 6.891 2.854 1.00 94.06 96 HIS A O 1
ATOM 715 N N . ALA A 1 97 ? 0.176 4.967 1.832 1.00 94.44 97 ALA A N 1
ATOM 716 C CA . ALA A 1 97 ? -1.018 4.243 2.269 1.00 94.44 97 ALA A CA 1
ATOM 717 C C . ALA A 1 97 ? -1.096 4.139 3.799 1.00 94.44 97 ALA A C 1
ATOM 719 O O . ALA A 1 97 ? -2.122 4.472 4.391 1.00 94.44 97 ALA A O 1
ATOM 720 N N . LYS A 1 98 ? 0.007 3.768 4.463 1.00 92.88 98 LYS A N 1
ATOM 721 C CA . LYS A 1 98 ? 0.088 3.688 5.929 1.00 92.88 98 LYS A CA 1
ATOM 722 C C . LYS A 1 98 ? -0.274 5.005 6.601 1.00 92.88 98 LYS A C 1
ATOM 724 O O . LYS A 1 98 ? -1.015 4.992 7.578 1.00 92.88 98 LYS A O 1
ATOM 729 N N . PHE A 1 99 ? 0.221 6.135 6.098 1.00 91.44 99 PHE A N 1
ATOM 730 C CA . PHE A 1 99 ? -0.100 7.447 6.661 1.00 91.44 99 PHE A CA 1
ATOM 731 C C . PHE A 1 99 ? -1.605 7.750 6.587 1.00 91.44 99 PHE A C 1
ATOM 733 O O . PHE A 1 99 ? -2.198 8.219 7.561 1.00 91.44 99 PHE A O 1
ATOM 740 N N . ARG A 1 100 ? -2.245 7.420 5.459 1.00 90.56 100 ARG A N 1
ATOM 741 C CA . ARG A 1 100 ? -3.695 7.591 5.275 1.00 90.56 100 ARG A CA 1
ATOM 742 C C . ARG A 1 100 ? -4.499 6.683 6.201 1.00 90.56 100 ARG A C 1
ATOM 744 O O . ARG A 1 100 ? -5.388 7.163 6.906 1.00 90.56 100 ARG A O 1
ATOM 751 N N . LEU A 1 101 ? -4.143 5.402 6.253 1.00 90.69 101 LEU A N 1
ATOM 752 C CA . LEU A 1 101 ? -4.804 4.410 7.100 1.00 90.69 101 LEU A CA 1
ATOM 753 C C . LEU A 1 101 ? -4.628 4.725 8.590 1.00 90.69 101 LEU A C 1
ATOM 755 O O . LEU A 1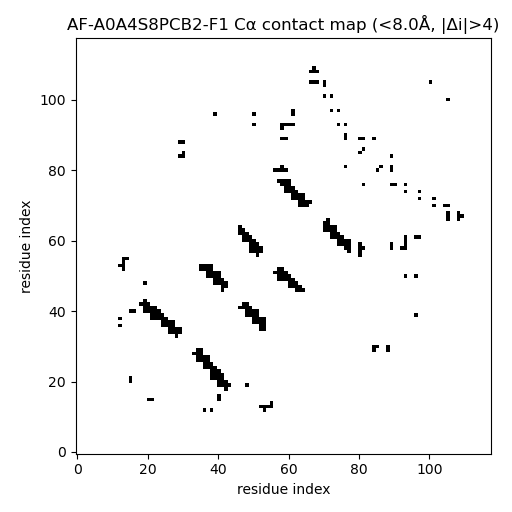 101 ? -5.587 4.617 9.346 1.00 90.69 101 LEU A O 1
ATOM 759 N N . ALA A 1 102 ? -3.458 5.215 9.016 1.00 87.81 102 ALA A N 1
ATOM 760 C CA . ALA A 1 102 ? -3.228 5.656 10.395 1.00 87.81 102 ALA A CA 1
ATOM 761 C C . ALA A 1 102 ? -4.170 6.800 10.785 1.00 87.81 102 ALA A C 1
ATOM 763 O O . ALA A 1 102 ? -4.794 6.764 11.845 1.00 87.81 102 ALA A O 1
ATOM 764 N N . HIS A 1 103 ? -4.325 7.794 9.907 1.00 84.38 103 HIS A N 1
ATOM 765 C CA . HIS A 1 103 ? -5.255 8.898 10.132 1.00 84.38 103 HIS A CA 1
ATOM 766 C C . HIS A 1 103 ? -6.713 8.436 10.186 1.00 84.38 103 HIS A C 1
ATOM 768 O O . HIS A 1 103 ? -7.488 8.954 10.993 1.00 84.38 103 HIS A O 1
ATOM 774 N N . LYS A 1 104 ? -7.092 7.477 9.338 1.00 85.19 104 LYS A N 1
ATOM 775 C CA . LYS A 1 104 ? -8.455 6.949 9.256 1.00 85.19 104 LYS A CA 1
ATOM 776 C C . LYS A 1 104 ? -8.791 6.055 10.451 1.00 85.19 104 LYS A C 1
ATOM 778 O O . LYS A 1 104 ? -9.711 6.359 11.207 1.00 85.19 104 LYS A O 1
ATOM 783 N N . TRP A 1 105 ? -8.024 4.990 10.668 1.00 83.56 105 TRP A N 1
ATOM 784 C CA . TRP A 1 105 ? -8.256 4.001 11.725 1.00 83.56 105 TRP A CA 1
ATOM 785 C C . TRP A 1 105 ? -7.935 4.536 13.130 1.00 83.56 105 TRP A C 1
ATOM 787 O O . TRP A 1 105 ? -8.594 4.156 14.103 1.00 83.56 105 TRP A O 1
ATOM 797 N N . GLY A 1 106 ? -6.990 5.474 13.245 1.00 73.50 106 GLY A N 1
ATOM 798 C CA . GLY A 1 106 ? -6.691 6.169 14.499 1.00 73.50 106 GLY A CA 1
ATOM 799 C C . GLY A 1 106 ? -7.823 7.098 14.952 1.00 73.50 106 GLY A C 1
ATOM 800 O O . GLY A 1 106 ? -8.204 7.072 16.122 1.00 73.50 106 GLY A O 1
ATOM 801 N N . LYS A 1 107 ? -8.436 7.865 14.034 1.00 65.00 107 LYS A N 1
ATOM 802 C CA . LYS A 1 107 ? -9.568 8.758 14.364 1.00 65.00 107 LYS A CA 1
ATOM 803 C C . LYS A 1 107 ? -10.809 7.998 14.830 1.00 65.00 107 LYS A C 1
ATOM 805 O O . LYS A 1 107 ? -11.431 8.414 15.800 1.00 65.00 107 LYS A O 1
ATOM 810 N N . VAL A 1 108 ? -11.139 6.875 14.185 1.00 57.16 108 VAL A N 1
ATOM 811 C CA . VAL A 1 108 ? -12.313 6.049 14.540 1.00 57.16 108 VAL A CA 1
ATOM 812 C C . VAL A 1 108 ? -12.235 5.538 15.981 1.00 57.16 108 VAL A C 1
ATOM 814 O O . VAL A 1 108 ? -13.255 5.392 16.651 1.00 57.16 108 VAL A O 1
ATOM 817 N N . SER A 1 109 ? -11.025 5.305 16.485 1.00 53.59 109 SER A N 1
ATOM 818 C CA . SER A 1 109 ? -10.847 4.798 17.842 1.00 53.59 109 SER A CA 1
ATOM 819 C C . SER A 1 109 ? -10.997 5.889 18.914 1.00 53.59 109 SER A C 1
ATOM 821 O O . SER A 1 109 ? -11.575 5.619 19.960 1.00 53.59 109 SER A O 1
ATOM 823 N N . ALA A 1 110 ? -10.590 7.133 18.629 1.00 51.59 110 ALA A N 1
ATOM 824 C CA . ALA A 1 110 ? -10.742 8.263 19.556 1.00 51.59 110 ALA A CA 1
ATOM 825 C C . ALA A 1 110 ? -12.204 8.726 19.726 1.00 51.59 110 ALA A C 1
ATOM 827 O O . ALA A 1 110 ? -12.557 9.325 20.742 1.00 51.59 110 ALA A O 1
ATOM 828 N N . THR A 1 111 ? -13.066 8.469 18.736 1.00 50.25 111 THR A N 1
ATOM 829 C CA . THR A 1 111 ? -14.493 8.820 18.814 1.00 50.25 111 THR A CA 1
ATOM 830 C C . THR A 1 111 ? -15.277 7.842 19.693 1.00 50.25 111 THR A C 1
ATOM 832 O O . THR A 1 111 ? -16.119 8.283 20.469 1.00 50.25 111 THR A O 1
ATOM 835 N N . ARG A 1 112 ? -14.952 6.540 19.662 1.00 51.09 112 ARG A N 1
ATOM 836 C CA . ARG A 1 112 ? -15.640 5.520 20.479 1.00 51.09 112 ARG A CA 1
ATOM 837 C C . ARG A 1 112 ? -15.367 5.629 21.981 1.00 51.09 112 ARG A C 1
ATOM 839 O O . ARG A 1 112 ? -16.223 5.253 22.772 1.00 51.09 112 ARG A O 1
ATOM 846 N N . GLU A 1 113 ? -14.216 6.161 22.390 1.00 50.88 113 GLU A N 1
ATOM 847 C CA . GLU A 1 113 ? -13.906 6.354 23.817 1.00 50.88 113 GLU A CA 1
ATOM 848 C C . GLU A 1 113 ? -14.748 7.465 24.467 1.00 50.88 113 GLU A C 1
ATOM 850 O O . GLU A 1 113 ? -14.967 7.443 25.676 1.00 50.88 113 GLU A O 1
ATOM 855 N N . ARG A 1 114 ? -15.292 8.411 23.685 1.00 52.44 114 ARG A N 1
ATOM 856 C CA . ARG A 1 114 ? -16.154 9.476 24.227 1.00 52.44 114 ARG A CA 1
ATOM 857 C C . ARG A 1 114 ? -17.596 9.043 24.480 1.00 52.44 114 ARG A C 1
ATOM 859 O O . ARG A 1 114 ? -18.269 9.692 25.270 1.00 52.44 114 ARG A O 1
ATOM 866 N N . GLU A 1 115 ? -18.061 7.968 23.852 1.00 51.91 115 GLU A N 1
ATOM 867 C CA . GLU A 1 115 ? -19.449 7.499 23.989 1.00 51.91 115 GLU A CA 1
ATOM 868 C C . GLU A 1 115 ? -19.629 6.479 25.125 1.00 51.91 115 GLU A C 1
ATOM 870 O O . GLU A 1 115 ? -20.746 6.251 25.571 1.00 51.91 115 GLU A O 1
ATOM 875 N N . ALA A 1 116 ? -18.544 5.896 25.645 1.00 54.34 116 ALA A N 1
ATOM 876 C CA . ALA A 1 116 ? -18.592 4.923 26.742 1.00 54.34 116 ALA A CA 1
ATOM 877 C C . ALA A 1 116 ? -18.548 5.553 28.154 1.00 54.34 116 ALA A C 1
ATOM 879 O O . ALA A 1 116 ? -18.416 4.828 29.138 1.00 54.34 116 ALA A O 1
ATOM 880 N N . THR A 1 117 ? -18.632 6.886 28.268 1.00 49.53 117 THR A N 1
ATOM 881 C CA . THR A 1 117 ? -18.503 7.617 29.547 1.00 49.53 117 THR A CA 1
ATOM 882 C C . THR A 1 117 ? -19.727 8.490 29.859 1.00 49.53 117 THR A C 1
ATOM 884 O O . THR A 1 117 ? -19.586 9.606 30.359 1.00 49.53 117 THR A O 1
ATOM 887 N N . THR A 1 118 ? -20.941 8.041 29.534 1.00 46.19 118 THR A N 1
ATOM 888 C CA . THR A 1 118 ? -22.183 8.736 29.926 1.00 46.19 118 THR A CA 1
ATOM 889 C C . THR A 1 118 ? -23.198 7.759 30.488 1.00 46.19 118 THR A C 1
ATOM 891 O O . THR A 1 118 ? -23.358 6.676 29.885 1.00 46.19 118 THR A O 1
#

pLDDT: mean 82.52, std 16.79, range [41.81, 97.5]

Radius of gyration: 16.97 Å; Cα contacts (8 Å, |Δi|>4): 178; chains: 1; bounding box: 38×31×59 Å

Mean predicted aligned error: 8.74 Å

Sequence (118 aa):
MTRTPSVDSTDQPPAPPEGMDLDTQWTALTPVGVAANIPLWEDRSARAAEIRLRDGALLGTVTATGAGPSLVLNLVLDTVAVAEHGEDWVTSQLRHAKFRLAHKWGKVSAT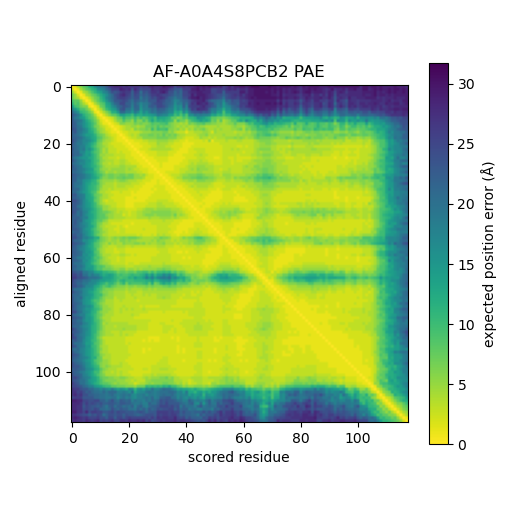REREATT

Nearest PDB structures (foldseek):
  6e51-assembly1_A  TM=4.411E-01  e=5.848E+00  Homo sapiens
  6ljl-assembly1_A  TM=3.603E-01  e=3.962E+00  Bacteroides intestinalis DSM 17393

Solvent-accessible surface area (backbone atoms only — not comparable to full-atom values): 6909 Å² total; per-residue (Å²): 133,85,79,73,81,75,76,70,83,81,77,66,67,44,84,69,60,90,85,33,46,80,74,52,68,49,77,47,70,43,87,88,70,45,82,41,52,36,41,33,32,33,24,81,86,75,39,32,32,41,34,27,37,55,91,55,50,54,40,27,39,38,40,56,44,77,56,41,97,60,55,42,78,49,79,46,75,28,69,65,36,28,72,76,49,35,56,71,55,41,50,50,54,52,51,54,53,49,55,53,47,49,59,52,60,41,50,60,33,62,57,59,63,66,68,77,75,119

Foldseek 3Di:
DDPDPPPPPVPDAPDADPQWDFPDWDWDQFPVRDIWIWTWTANPVQQKIWIATRVGHTQWIWGWDDAAPPTDIDTDGDPVNCVVRNPVVSVVVRVVVVVVSCVVRNVVRVVVVVVVPD

Organism: NCBI:txid2126555